Protein AF-A0A953QKD9-F1 (afdb_monomer)

pLDDT: mean 77.68, std 19.95, range [44.75, 96.69]

Secondary structure (DSSP, 8-state):
------------------SSSHHHHHHHHHHHHHHHHHHH--SHHHHHHHHHHHHHHHHHT-

Sequence (62 aa):
MRLILAALIVCVALPEAEAAGDKAKCRTRCDSNYQFCLNRSTTKGARKSCKVDRKACKTTCK

Structure (mmCIF, N/CA/C/O backbone):
data_AF-A0A953QKD9-F1
#
_entry.id   AF-A0A953QKD9-F1
#
loop_
_atom_site.group_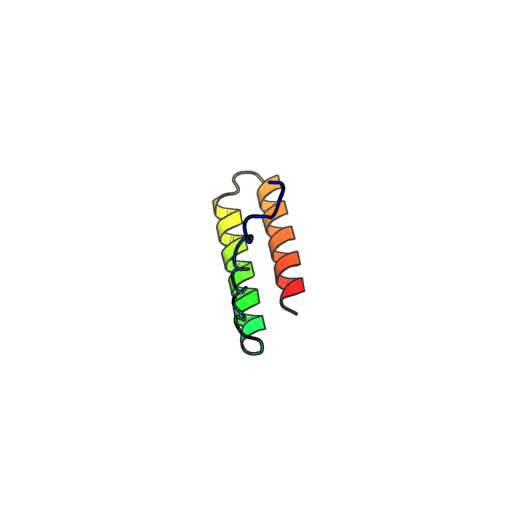PDB
_atom_site.id
_atom_site.type_symbol
_atom_site.label_atom_id
_atom_site.label_alt_id
_atom_site.label_comp_id
_atom_site.label_asym_id
_atom_site.label_entity_id
_atom_site.label_seq_id
_atom_site.pdbx_PDB_ins_code
_atom_site.Cartn_x
_atom_site.Cartn_y
_atom_site.Cartn_z
_atom_site.occupancy
_atom_site.B_iso_or_equiv
_atom_site.auth_seq_id
_atom_site.auth_comp_id
_atom_site.auth_asym_id
_atom_site.auth_atom_id
_atom_site.pdbx_PDB_model_num
ATOM 1 N N . MET A 1 1 ? -28.918 31.950 -34.678 1.00 44.75 1 MET A N 1
ATOM 2 C CA . MET A 1 1 ? -27.603 31.337 -34.962 1.00 44.75 1 MET A CA 1
ATOM 3 C C . MET A 1 1 ? -27.356 30.275 -33.906 1.00 44.75 1 MET A C 1
ATOM 5 O O . MET A 1 1 ? -27.321 30.597 -32.727 1.00 44.75 1 MET A O 1
ATOM 9 N N . ARG A 1 2 ? -27.365 29.007 -34.316 1.00 47.16 2 ARG A N 1
ATOM 10 C CA . ARG A 1 2 ? -27.295 27.819 -33.460 1.00 47.16 2 ARG A CA 1
ATOM 11 C C . ARG A 1 2 ? -25.923 27.177 -33.668 1.00 47.16 2 ARG A C 1
ATOM 13 O O . ARG A 1 2 ? -25.615 26.884 -34.815 1.00 47.16 2 ARG A O 1
ATOM 20 N N . LEU A 1 3 ? -25.245 26.873 -32.552 1.00 50.38 3 LEU A N 1
ATOM 21 C CA . LEU A 1 3 ? -24.178 25.866 -32.401 1.00 50.38 3 LEU A CA 1
ATOM 22 C C . LEU A 1 3 ? -22.838 26.305 -33.052 1.00 50.38 3 LEU A C 1
ATOM 24 O O . LEU A 1 3 ? -22.826 26.812 -34.158 1.00 50.38 3 LEU A O 1
ATOM 28 N N . ILE A 1 4 ? -21.662 26.189 -32.433 1.00 55.22 4 ILE A N 1
ATOM 29 C CA . ILE A 1 4 ? -21.060 24.951 -31.940 1.00 55.22 4 ILE A CA 1
ATOM 30 C C . ILE A 1 4 ? -19.958 25.278 -30.912 1.00 55.22 4 ILE A C 1
ATOM 32 O O . ILE A 1 4 ? -19.034 26.036 -31.181 1.00 55.22 4 ILE A O 1
ATOM 36 N N . LEU A 1 5 ? -20.122 24.659 -29.741 1.00 54.16 5 LEU A N 1
ATOM 37 C CA . LEU A 1 5 ? -19.132 24.028 -28.867 1.00 54.16 5 LEU A CA 1
ATOM 38 C C . LEU A 1 5 ? -17.758 24.686 -28.659 1.00 54.16 5 LEU A C 1
ATOM 40 O O . LEU A 1 5 ? -16.829 24.549 -29.448 1.00 54.16 5 LEU A O 1
ATOM 44 N N . ALA A 1 6 ? -17.631 25.222 -27.442 1.00 55.03 6 ALA A N 1
ATOM 45 C CA . ALA A 1 6 ? -16.466 25.107 -26.577 1.00 55.03 6 ALA A CA 1
ATOM 46 C C . ALA A 1 6 ? -15.591 23.886 -26.919 1.00 55.03 6 ALA A C 1
ATOM 48 O O . ALA A 1 6 ? -15.958 22.741 -26.643 1.00 55.03 6 ALA A O 1
ATOM 49 N N . ALA A 1 7 ? -14.427 24.156 -27.510 1.00 53.69 7 ALA A N 1
ATOM 50 C CA . ALA A 1 7 ? -13.365 23.181 -27.677 1.00 53.69 7 ALA A CA 1
ATOM 51 C C . ALA A 1 7 ? -12.836 22.820 -26.285 1.00 53.69 7 ALA A C 1
ATOM 53 O O . ALA A 1 7 ? -12.049 23.539 -25.669 1.00 53.69 7 ALA A O 1
ATOM 54 N N . LEU A 1 8 ? -13.385 21.720 -25.778 1.00 54.06 8 LEU A N 1
ATOM 55 C CA . LEU A 1 8 ? -12.989 21.042 -24.564 1.00 54.06 8 LEU A CA 1
ATOM 56 C C . LEU A 1 8 ? -11.475 20.826 -24.548 1.00 54.06 8 LEU A C 1
ATOM 58 O O . LEU A 1 8 ? -10.928 20.120 -25.387 1.00 54.06 8 LEU A O 1
ATOM 62 N N . ILE A 1 9 ? -10.858 21.428 -23.534 1.00 60.41 9 ILE A N 1
ATOM 63 C CA . ILE A 1 9 ? -9.922 20.776 -22.620 1.00 60.41 9 ILE A CA 1
ATOM 64 C C . ILE A 1 9 ? -8.885 19.924 -23.350 1.00 60.41 9 ILE A C 1
ATOM 66 O O . ILE A 1 9 ? -9.061 18.726 -23.567 1.00 60.41 9 ILE A O 1
ATOM 70 N N . VAL A 1 10 ? -7.768 20.584 -23.661 1.00 53.62 10 VAL A N 1
ATOM 71 C CA . VAL A 1 10 ? -6.462 19.966 -23.885 1.00 53.62 10 VAL A CA 1
ATOM 72 C C . VAL A 1 10 ? -6.321 18.792 -22.920 1.00 53.62 10 VAL A C 1
ATOM 74 O O . VAL A 1 10 ? -6.232 18.977 -21.705 1.00 53.62 10 VAL A O 1
ATOM 77 N N . CYS A 1 11 ? -6.369 17.582 -23.479 1.00 49.19 11 CYS A N 1
ATOM 78 C CA . CYS A 1 11 ? -6.021 16.364 -22.776 1.00 49.19 11 CYS A CA 1
ATOM 79 C C . CYS A 1 11 ? -4.617 16.570 -22.224 1.00 49.19 11 CYS A C 1
ATOM 81 O O . CYS A 1 11 ? -3.643 16.620 -22.972 1.00 49.19 11 CYS A O 1
ATOM 83 N N . VAL A 1 12 ? -4.545 16.758 -20.909 1.00 50.69 12 VAL A N 1
ATOM 84 C CA . VAL A 1 12 ? -3.303 16.753 -20.154 1.00 50.69 12 VAL A CA 1
ATOM 85 C C . VAL A 1 12 ? -2.605 15.454 -20.518 1.00 50.69 12 VAL A C 1
ATOM 87 O O . VAL A 1 12 ? -3.119 14.373 -20.223 1.00 50.69 12 VAL A O 1
ATOM 90 N N . ALA A 1 13 ? -1.479 15.579 -21.219 1.00 45.97 13 ALA A N 1
ATOM 91 C CA . ALA A 1 13 ? -0.571 14.483 -21.475 1.00 45.97 13 ALA A CA 1
ATOM 92 C C . ALA A 1 13 ? -0.330 13.775 -20.139 1.00 45.97 13 ALA A C 1
ATOM 94 O O . ALA A 1 13 ? 0.216 14.365 -19.201 1.00 45.97 13 ALA A O 1
ATOM 95 N N . LEU A 1 14 ? -0.809 12.532 -20.023 1.00 44.75 14 LEU A N 1
ATOM 96 C CA . LEU A 1 14 ? -0.347 11.659 -18.959 1.00 44.75 14 LEU A CA 1
ATOM 97 C C . LEU A 1 14 ? 1.176 11.625 -19.095 1.00 44.75 14 LEU A C 1
ATOM 99 O O . LEU A 1 14 ? 1.659 11.406 -20.206 1.00 44.75 14 LEU A O 1
ATOM 103 N N . PRO A 1 15 ? 1.937 11.867 -18.018 1.00 48.56 15 PRO A N 1
ATOM 104 C CA . PRO A 1 15 ? 3.372 11.719 -18.099 1.00 48.56 15 PRO A CA 1
ATOM 105 C C . PRO A 1 15 ? 3.657 10.276 -18.522 1.00 48.56 15 PRO A C 1
ATOM 107 O O . PRO A 1 15 ? 3.356 9.340 -17.777 1.00 48.56 15 PRO A O 1
ATOM 110 N N . GLU A 1 16 ? 4.234 10.122 -19.716 1.00 52.34 16 GLU A N 1
ATOM 111 C CA . GLU A 1 16 ? 5.029 8.970 -20.146 1.00 52.34 16 GLU A CA 1
ATOM 112 C C . GLU A 1 16 ? 6.263 8.891 -19.242 1.00 52.34 16 GLU A C 1
ATOM 114 O O . GLU A 1 16 ? 7.405 9.099 -19.648 1.00 52.34 16 GLU A O 1
ATOM 119 N N . ALA A 1 17 ? 6.022 8.674 -17.954 1.00 50.91 17 ALA A N 1
ATOM 120 C CA . ALA A 1 17 ? 7.067 8.390 -17.014 1.00 50.91 17 ALA A CA 1
ATOM 121 C C . ALA A 1 17 ? 7.409 6.914 -17.178 1.00 50.91 17 ALA A C 1
ATOM 123 O O . ALA A 1 17 ? 6.821 6.064 -16.521 1.00 50.91 17 ALA A O 1
ATOM 124 N N . GLU A 1 18 ? 8.365 6.709 -18.085 1.00 50.06 18 GLU A N 1
ATOM 125 C CA . GLU A 1 18 ? 9.464 5.775 -17.916 1.00 50.06 18 GLU A CA 1
ATOM 126 C C . GLU A 1 18 ? 9.031 4.278 -18.092 1.00 50.06 18 GLU A C 1
ATOM 128 O O . GLU A 1 18 ? 8.046 3.792 -17.543 1.00 50.06 18 GLU A O 1
ATOM 133 N N . ALA A 1 19 ? 9.718 3.500 -18.940 1.00 53.03 19 ALA A N 1
ATOM 134 C CA . ALA A 1 19 ? 9.260 2.148 -19.327 1.00 53.03 19 ALA A CA 1
ATOM 135 C C . ALA A 1 19 ? 10.283 1.020 -19.094 1.00 53.03 19 ALA A C 1
ATOM 137 O O . ALA A 1 19 ? 10.056 -0.115 -19.506 1.00 53.03 19 ALA A O 1
ATOM 138 N N . ALA A 1 20 ? 11.402 1.273 -18.408 1.00 48.22 20 ALA A N 1
ATOM 139 C CA . ALA A 1 20 ? 12.410 0.220 -18.184 1.00 48.22 20 ALA A CA 1
ATOM 140 C C . ALA A 1 20 ? 13.158 0.307 -16.841 1.00 48.22 20 ALA A C 1
ATOM 142 O O . ALA A 1 20 ? 13.517 -0.730 -16.286 1.00 48.22 20 ALA A O 1
ATOM 143 N N . GLY A 1 21 ? 13.304 1.502 -16.250 1.00 52.47 21 GLY A N 1
ATOM 144 C CA . GLY A 1 21 ? 13.710 1.686 -14.841 1.00 52.47 21 GLY A CA 1
ATOM 145 C C . GLY A 1 21 ? 12.535 1.580 -13.853 1.00 52.47 21 GLY A C 1
ATOM 146 O O . G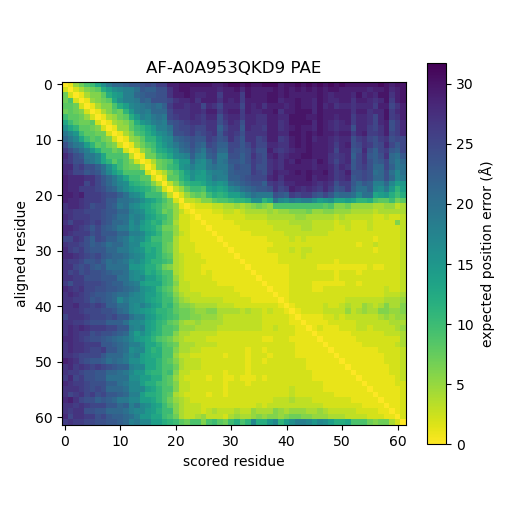LY A 1 21 ? 12.686 1.735 -12.638 1.00 52.47 21 GLY A O 1
ATOM 147 N N . ASP A 1 22 ? 11.353 1.302 -14.391 1.00 64.81 22 ASP A N 1
ATOM 148 C CA . ASP A 1 22 ? 10.072 1.686 -13.812 1.00 64.81 22 ASP A CA 1
ATOM 149 C C . ASP A 1 22 ? 9.455 0.701 -12.890 1.00 64.81 22 ASP A C 1
ATOM 151 O O . ASP A 1 22 ? 8.695 1.076 -12.014 1.00 64.81 22 ASP A O 1
ATOM 155 N N . LYS A 1 23 ? 9.802 -0.568 -13.009 1.00 76.44 23 LYS A N 1
ATOM 156 C CA . LYS A 1 23 ? 9.202 -1.573 -12.136 1.00 76.44 23 LYS A CA 1
ATOM 157 C C . LYS A 1 23 ? 9.638 -1.345 -10.694 1.00 76.44 23 LYS A C 1
ATOM 159 O O . LYS A 1 23 ? 8.822 -1.442 -9.778 1.00 76.44 23 LYS A O 1
ATOM 164 N N . ALA A 1 24 ? 10.907 -0.982 -10.493 1.00 80.94 24 ALA A N 1
ATOM 165 C CA . ALA A 1 24 ? 11.429 -0.602 -9.187 1.00 80.94 24 ALA A CA 1
ATOM 166 C C . ALA A 1 24 ? 10.799 0.711 -8.697 1.00 80.94 24 ALA A C 1
ATOM 168 O O . ALA A 1 24 ? 10.256 0.738 -7.595 1.00 80.94 24 ALA A O 1
ATOM 169 N N . LYS A 1 25 ? 10.780 1.764 -9.527 1.00 86.44 25 LYS A N 1
ATOM 170 C CA . LYS A 1 25 ? 10.170 3.061 -9.178 1.00 86.44 25 LYS A CA 1
ATOM 171 C C . LYS A 1 25 ? 8.664 2.955 -8.901 1.00 86.44 25 LYS A C 1
ATOM 173 O O . LYS A 1 25 ? 8.184 3.480 -7.900 1.00 86.44 25 LYS A O 1
ATOM 178 N N . CYS A 1 26 ? 7.934 2.198 -9.711 1.00 87.38 26 CYS A N 1
ATOM 179 C CA . CYS A 1 26 ? 6.514 1.887 -9.562 1.00 87.38 26 CYS A CA 1
ATOM 180 C C . CYS A 1 26 ? 6.262 1.117 -8.265 1.00 87.38 26 CYS A C 1
ATOM 182 O O . CYS A 1 26 ? 5.425 1.521 -7.457 1.00 87.38 26 CYS A O 1
ATOM 184 N N . ARG A 1 27 ? 7.043 0.063 -7.983 1.00 89.50 27 ARG A N 1
ATOM 185 C CA . ARG A 1 27 ? 6.944 -0.672 -6.710 1.00 89.50 27 ARG A CA 1
ATOM 186 C C . ARG A 1 27 ? 7.236 0.216 -5.501 1.00 89.50 27 ARG A C 1
ATOM 188 O O . ARG A 1 27 ? 6.531 0.079 -4.500 1.00 89.50 27 ARG A O 1
ATOM 195 N N . THR A 1 28 ? 8.220 1.110 -5.595 1.00 92.50 28 THR A N 1
ATOM 196 C CA . THR A 1 28 ? 8.528 2.105 -4.558 1.00 92.50 28 THR A CA 1
ATOM 197 C C . THR A 1 28 ? 7.356 3.058 -4.358 1.00 92.50 28 THR A C 1
ATOM 199 O O . THR A 1 28 ? 6.914 3.243 -3.228 1.00 92.50 28 THR A O 1
ATOM 202 N N . ARG A 1 29 ? 6.760 3.574 -5.438 1.00 92.19 29 ARG A N 1
ATOM 203 C CA . ARG A 1 29 ? 5.577 4.442 -5.376 1.00 92.19 29 ARG A CA 1
ATOM 204 C C . ARG A 1 29 ? 4.377 3.748 -4.731 1.00 92.19 29 ARG A C 1
ATOM 206 O O . ARG A 1 29 ? 3.706 4.355 -3.899 1.00 92.19 29 ARG A O 1
ATOM 213 N N . CYS A 1 30 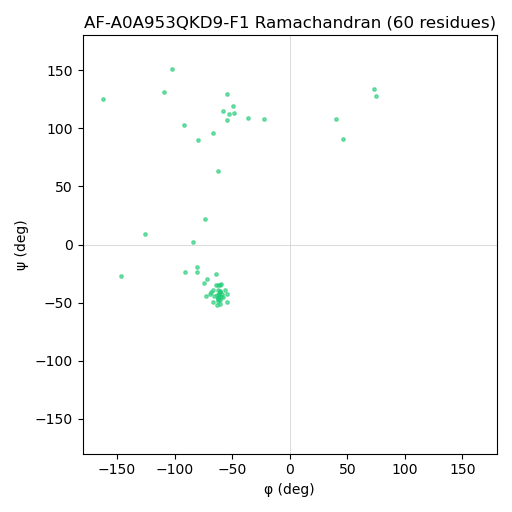? 4.140 2.471 -5.039 1.00 93.81 30 CYS A N 1
ATOM 214 C CA . CYS A 1 30 ? 3.114 1.675 -4.360 1.00 93.81 30 CYS A CA 1
ATOM 215 C C . CYS A 1 30 ? 3.377 1.544 -2.853 1.00 93.81 30 CYS A C 1
ATOM 217 O O . CYS A 1 30 ? 2.434 1.491 -2.065 1.00 93.81 30 CYS A O 1
ATOM 219 N N . ASP A 1 31 ? 4.644 1.463 -2.439 1.00 94.44 31 ASP A N 1
ATOM 220 C CA . ASP A 1 31 ? 5.001 1.402 -1.023 1.00 94.44 31 ASP A CA 1
ATOM 221 C C . ASP A 1 31 ? 4.806 2.753 -0.326 1.00 94.44 31 ASP A C 1
ATOM 223 O O . ASP A 1 31 ? 4.176 2.808 0.727 1.00 94.44 31 ASP A O 1
ATOM 227 N N . SER A 1 32 ? 5.229 3.853 -0.953 1.00 95.81 32 SER A N 1
ATOM 228 C CA . SER A 1 32 ? 4.989 5.207 -0.445 1.00 95.81 32 SER A CA 1
ATOM 229 C C . SER A 1 32 ? 3.494 5.497 -0.271 1.00 95.81 32 SER A C 1
ATOM 231 O O . SER A 1 32 ? 3.082 5.976 0.786 1.00 95.81 32 SER A O 1
ATOM 233 N N . ASN A 1 33 ? 2.662 5.138 -1.256 1.00 92.88 33 ASN A N 1
ATOM 234 C CA . ASN A 1 33 ? 1.204 5.273 -1.153 1.00 92.88 33 ASN A CA 1
ATOM 235 C C . ASN A 1 33 ? 0.622 4.416 -0.027 1.00 92.88 33 ASN A C 1
ATOM 237 O O . ASN A 1 33 ? -0.264 4.862 0.702 1.00 92.88 33 ASN A O 1
ATOM 241 N N . TYR A 1 34 ? 1.138 3.200 0.157 1.00 96.62 34 TYR A N 1
ATOM 242 C CA . TYR A 1 34 ? 0.725 2.340 1.258 1.00 96.62 34 TYR A CA 1
ATOM 243 C C . TYR A 1 34 ? 1.036 2.957 2.625 1.00 96.62 34 TYR A C 1
ATOM 245 O O . TYR A 1 34 ? 0.162 2.964 3.491 1.00 96.62 34 TYR A O 1
ATOM 253 N N . GLN A 1 35 ? 2.240 3.502 2.818 1.00 96.69 35 GLN A N 1
ATOM 254 C CA . GLN A 1 35 ? 2.623 4.164 4.071 1.00 96.69 35 GLN A CA 1
ATOM 255 C C . GLN A 1 35 ? 1.766 5.403 4.335 1.00 96.69 35 GLN A C 1
ATOM 257 O O . GLN A 1 35 ? 1.256 5.584 5.439 1.00 96.69 35 GLN A O 1
ATOM 262 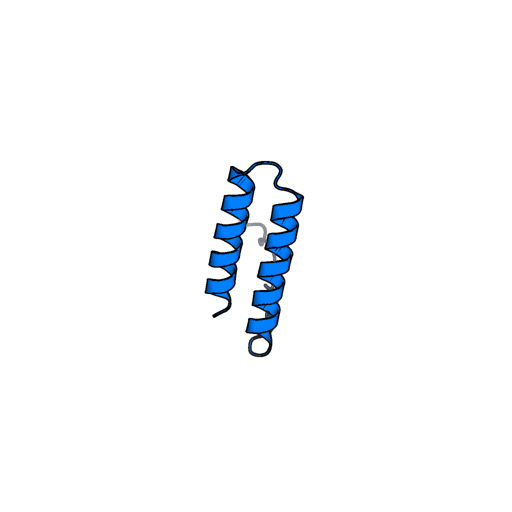N N . PHE A 1 36 ? 1.529 6.218 3.307 1.00 96.56 36 PHE A N 1
ATOM 263 C CA . PHE A 1 36 ? 0.635 7.367 3.411 1.00 96.56 36 PHE A CA 1
ATOM 264 C C . PHE A 1 36 ? -0.790 6.947 3.807 1.00 96.56 36 PHE A C 1
ATOM 266 O O . PHE A 1 36 ? -1.383 7.518 4.726 1.00 96.56 36 PHE A O 1
ATOM 273 N N . CYS A 1 37 ? -1.317 5.898 3.171 1.00 95.62 37 CYS A N 1
ATOM 274 C CA . CYS A 1 37 ? -2.620 5.331 3.497 1.00 95.62 37 CYS A CA 1
ATOM 275 C C . CYS A 1 37 ? -2.668 4.813 4.939 1.00 95.62 37 CYS A C 1
ATOM 277 O O . CYS A 1 37 ? -3.628 5.100 5.654 1.00 95.62 37 CYS A O 1
ATOM 279 N N . LEU A 1 38 ? -1.635 4.098 5.400 1.00 96.44 38 LEU A N 1
ATOM 280 C CA . LEU A 1 38 ? -1.547 3.615 6.779 1.00 96.44 38 LEU A CA 1
ATOM 281 C C . LEU A 1 38 ? -1.530 4.757 7.794 1.00 96.44 38 LEU A C 1
ATOM 283 O O . LEU A 1 38 ? -2.252 4.675 8.785 1.00 96.44 38 LEU A O 1
ATOM 287 N N . ASN A 1 39 ? -0.762 5.816 7.529 1.00 96.31 39 ASN A N 1
ATOM 288 C CA . ASN A 1 39 ? -0.669 6.978 8.412 1.00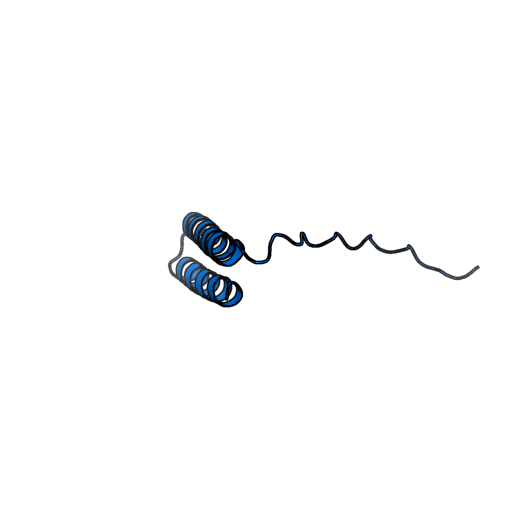 96.31 39 ASN A CA 1
ATOM 289 C C . ASN A 1 39 ? -2.007 7.716 8.538 1.00 96.31 39 ASN A C 1
ATOM 291 O O . ASN A 1 39 ? -2.343 8.197 9.617 1.00 96.31 39 ASN A O 1
ATOM 295 N N . ARG A 1 40 ? -2.804 7.764 7.464 1.00 95.12 40 ARG A N 1
ATOM 296 C CA . ARG A 1 40 ? -4.170 8.315 7.497 1.00 95.12 40 ARG A CA 1
ATOM 297 C C . ARG A 1 40 ? -5.223 7.351 8.047 1.00 95.12 40 ARG A C 1
ATOM 299 O O . ARG A 1 40 ? -6.303 7.785 8.440 1.00 95.12 40 ARG A O 1
ATOM 306 N N . SER A 1 41 ? -4.939 6.053 8.075 1.00 94.50 41 SER A N 1
ATOM 307 C CA . SER A 1 41 ? -5.909 5.020 8.439 1.00 94.50 41 SER A CA 1
ATOM 308 C C . SER A 1 41 ? -5.880 4.692 9.931 1.00 94.50 41 SER A C 1
ATOM 310 O O . SER A 1 41 ? -5.053 3.912 10.417 1.00 94.50 41 SER A O 1
ATOM 312 N N . THR A 1 42 ? -6.864 5.214 10.661 1.00 93.19 42 THR A N 1
ATOM 313 C CA . THR A 1 42 ? -7.039 4.981 12.105 1.00 93.19 42 THR A CA 1
ATOM 314 C C . THR A 1 42 ? -7.717 3.647 12.428 1.00 93.19 42 THR A C 1
ATOM 316 O O . THR A 1 42 ? -7.498 3.086 13.500 1.00 93.19 42 THR A O 1
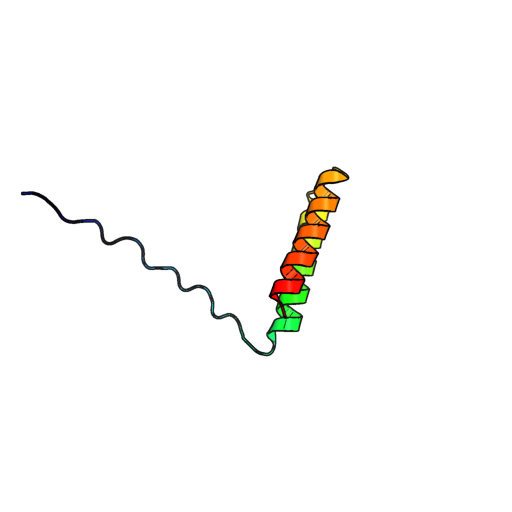ATOM 319 N N . THR A 1 43 ? -8.494 3.081 11.498 1.00 94.94 43 THR A N 1
ATOM 320 C CA . THR A 1 43 ? -9.270 1.852 11.729 1.00 94.94 43 THR A CA 1
ATOM 321 C C . THR A 1 43 ? -8.619 0.612 11.114 1.00 94.94 43 THR A C 1
ATOM 323 O O . THR A 1 43 ? -7.945 0.667 10.082 1.00 94.94 43 THR A O 1
ATOM 326 N N . LYS A 1 44 ? -8.865 -0.562 11.716 1.00 93.56 44 LYS A N 1
ATOM 327 C CA . LYS A 1 44 ? -8.396 -1.852 11.170 1.00 93.56 44 LYS A CA 1
ATOM 328 C C . LYS A 1 44 ? -8.945 -2.119 9.761 1.00 93.56 44 LYS A C 1
ATOM 330 O O . LYS A 1 44 ? -8.237 -2.708 8.948 1.00 93.56 44 LYS A O 1
ATOM 335 N N . GLY A 1 45 ? -10.176 -1.682 9.478 1.00 95.31 45 GLY A N 1
ATOM 336 C CA . GLY A 1 45 ? -10.799 -1.791 8.156 1.00 95.31 45 GLY A CA 1
ATOM 337 C C . GLY A 1 45 ? -10.049 -0.981 7.099 1.00 95.31 45 GLY A C 1
ATOM 338 O O . GLY A 1 45 ? -9.608 -1.547 6.103 1.00 95.31 45 GLY A O 1
ATOM 339 N N . ALA A 1 46 ? -9.790 0.301 7.365 1.00 91.50 46 ALA A N 1
ATOM 340 C CA . ALA A 1 46 ? -9.053 1.167 6.444 1.00 91.50 46 ALA A CA 1
ATOM 341 C C . ALA A 1 46 ? -7.624 0.655 6.181 1.00 91.50 46 ALA A C 1
ATOM 343 O O . ALA A 1 46 ? -7.185 0.576 5.036 1.00 91.50 46 ALA A O 1
ATOM 344 N N . ARG A 1 47 ? -6.931 0.160 7.218 1.00 95.06 47 ARG A N 1
ATOM 345 C CA . ARG A 1 47 ? -5.606 -0.470 7.064 1.00 95.06 47 ARG A CA 1
ATOM 346 C C 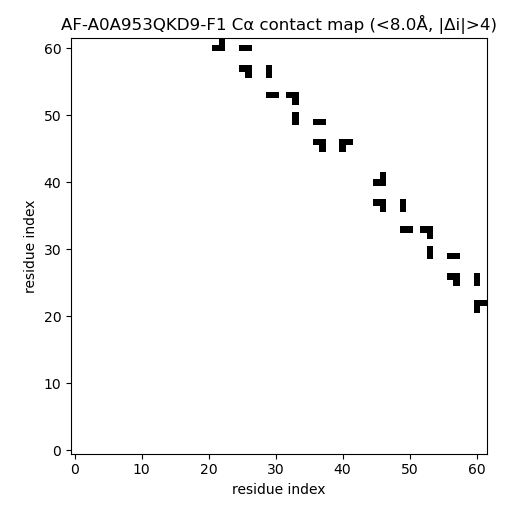. ARG A 1 47 ? -5.634 -1.726 6.187 1.00 95.06 47 ARG A C 1
ATOM 348 O O . ARG A 1 47 ? -4.664 -1.990 5.476 1.00 95.06 47 ARG A O 1
ATOM 355 N N . LYS A 1 48 ? -6.716 -2.518 6.228 1.00 96.69 48 LYS A N 1
ATOM 356 C CA . LYS A 1 48 ? -6.903 -3.648 5.300 1.00 96.69 48 LYS A CA 1
ATOM 357 C C . LYS A 1 48 ? -7.067 -3.145 3.867 1.00 96.69 48 LYS A C 1
ATOM 359 O O . LYS A 1 48 ? -6.397 -3.681 2.988 1.00 96.69 48 LYS A O 1
ATOM 364 N N . SER A 1 49 ? -7.860 -2.098 3.646 1.00 95.12 49 SER A N 1
ATOM 365 C CA . SER A 1 49 ? -8.003 -1.480 2.322 1.00 95.12 49 SER A CA 1
ATOM 366 C C . SER A 1 49 ? -6.663 -0.977 1.776 1.00 95.12 49 SER A C 1
ATOM 368 O O . SER A 1 49 ? -6.325 -1.303 0.644 1.00 95.12 49 SER A O 1
ATOM 370 N N . CYS A 1 50 ? -5.823 -0.332 2.600 1.00 95.38 50 CYS A N 1
ATOM 371 C CA . CYS A 1 50 ? -4.466 0.070 2.197 1.00 95.38 50 CYS A CA 1
ATOM 372 C C . CYS A 1 50 ? -3.615 -1.113 1.702 1.00 95.38 50 CYS A C 1
ATOM 374 O O . CYS A 1 50 ? -2.849 -0.988 0.747 1.00 95.38 50 CYS A O 1
ATOM 376 N N . LYS A 1 51 ? -3.725 -2.286 2.345 1.00 95.75 51 LYS A N 1
ATOM 377 C CA . LYS A 1 51 ? -2.989 -3.493 1.928 1.00 95.75 51 LYS A CA 1
ATOM 378 C C . LYS A 1 51 ? -3.480 -4.032 0.586 1.00 95.75 51 LYS A C 1
ATOM 380 O O . LYS A 1 51 ? -2.655 -4.464 -0.220 1.00 95.75 51 LYS A O 1
ATOM 385 N N . VAL A 1 52 ? -4.796 -4.036 0.371 1.00 96.31 52 VAL A N 1
ATOM 386 C CA . VAL A 1 52 ? -5.405 -4.455 -0.901 1.00 96.31 52 VAL A CA 1
ATOM 387 C C . VAL A 1 52 ? -4.937 -3.532 -2.024 1.00 96.31 52 VAL A C 1
ATOM 389 O O . VAL A 1 52 ? -4.445 -4.023 -3.038 1.00 96.31 52 VAL A O 1
ATOM 392 N N . ASP A 1 53 ? -4.975 -2.222 -1.791 1.00 91.56 53 ASP A N 1
ATOM 393 C CA . ASP A 1 53 ? -4.547 -1.204 -2.751 1.00 91.56 53 ASP A CA 1
ATOM 394 C C . ASP A 1 53 ? -3.063 -1.351 -3.131 1.00 91.56 53 ASP A C 1
ATOM 396 O O . ASP A 1 53 ? -2.721 -1.477 -4.307 1.00 91.56 53 ASP A O 1
ATOM 400 N N . ARG A 1 54 ? -2.173 -1.519 -2.140 1.00 94.88 54 ARG A N 1
ATOM 401 C CA . ARG A 1 54 ? -0.744 -1.808 -2.376 1.00 94.88 54 ARG A CA 1
ATOM 402 C C . ARG A 1 54 ? -0.541 -3.036 -3.264 1.00 94.88 54 ARG A C 1
ATOM 404 O O . ARG A 1 54 ? 0.348 -3.042 -4.117 1.00 94.88 54 ARG A O 1
ATOM 411 N N . LYS A 1 55 ? -1.314 -4.105 -3.040 1.00 93.69 55 LYS A N 1
ATOM 412 C CA . LYS A 1 55 ? -1.204 -5.354 -3.809 1.00 93.69 55 LYS A CA 1
ATOM 413 C C . LYS A 1 55 ? -1.682 -5.158 -5.248 1.00 93.69 55 LYS A C 1
ATOM 415 O O . LYS A 1 55 ? -1.012 -5.638 -6.163 1.00 93.69 55 LYS A O 1
ATOM 420 N N . ALA A 1 56 ? -2.787 -4.442 -5.442 1.00 92.94 56 ALA A N 1
ATOM 421 C CA . ALA A 1 56 ? -3.283 -4.078 -6.765 1.00 92.94 56 ALA A CA 1
ATOM 422 C C . ALA A 1 56 ? -2.247 -3.228 -7.516 1.00 92.94 56 ALA A C 1
ATOM 424 O O . ALA A 1 56 ? -1.805 -3.623 -8.590 1.00 92.94 56 ALA A O 1
ATOM 425 N N . CYS A 1 57 ? -1.738 -2.166 -6.885 1.00 91.25 57 CYS A N 1
ATOM 426 C CA . CYS A 1 57 ? -0.702 -1.296 -7.442 1.00 91.25 57 CYS A CA 1
ATOM 427 C C . CYS A 1 57 ? 0.542 -2.085 -7.887 1.00 91.25 57 CYS A C 1
ATOM 429 O O . CYS A 1 57 ? 0.972 -1.991 -9.034 1.00 91.25 57 CYS A O 1
ATOM 431 N N . LYS A 1 58 ? 1.079 -2.963 -7.025 1.00 91.06 58 LYS A N 1
ATOM 432 C CA . LYS A 1 58 ? 2.240 -3.804 -7.371 1.00 91.06 58 LYS A CA 1
ATOM 433 C C . LYS A 1 58 ? 1.965 -4.799 -8.500 1.00 91.06 58 LYS A C 1
ATOM 435 O O . LYS A 1 58 ? 2.913 -5.226 -9.155 1.00 91.06 58 LYS A O 1
ATOM 440 N N . THR A 1 59 ? 0.708 -5.194 -8.698 1.00 90.06 59 THR A N 1
ATOM 441 C CA . THR A 1 59 ? 0.301 -6.082 -9.797 1.00 90.06 59 THR A CA 1
ATOM 442 C C . THR A 1 59 ? 0.300 -5.343 -11.132 1.00 90.06 59 THR A C 1
ATOM 444 O O . THR A 1 59 ? 0.638 -5.950 -12.142 1.00 90.06 59 THR A O 1
ATOM 447 N N . THR A 1 60 ? -0.015 -4.049 -11.127 1.00 86.12 60 THR A N 1
ATOM 448 C CA . THR A 1 60 ? 0.067 -3.177 -12.306 1.00 86.12 60 THR A CA 1
ATOM 449 C C . THR A 1 60 ? 1.516 -2.858 -12.687 1.00 86.12 60 THR A C 1
ATOM 451 O O . THR A 1 60 ? 1.816 -2.720 -13.863 1.00 86.12 60 THR A O 1
ATOM 454 N N . CYS A 1 61 ? 2.440 -2.827 -11.720 1.00 83.25 61 CYS A N 1
ATOM 455 C CA . CYS A 1 61 ? 3.879 -2.604 -11.945 1.00 83.25 61 CYS A CA 1
ATOM 456 C C . CYS A 1 61 ? 4.645 -3.804 -12.563 1.00 83.25 61 CYS A C 1
ATOM 458 O O . CYS A 1 61 ? 5.848 -3.944 -12.310 1.00 83.25 61 CYS A O 1
ATOM 460 N N . LYS A 1 62 ? 3.962 -4.732 -13.246 1.00 68.69 62 LYS A N 1
ATOM 461 C CA . LYS A 1 62 ? 4.546 -5.986 -13.758 1.00 68.69 62 LYS A CA 1
ATOM 462 C C . LYS A 1 62 ? 5.452 -5.790 -14.966 1.00 68.69 62 LYS A C 1
ATOM 464 O O . LYS A 1 62 ? 5.200 -4.910 -15.805 1.00 68.69 62 LYS A O 1
#

Mean predicted aligned error: 12.71 Å

Foldseek 3Di:
DDDDDDPDDDPDPDPPPDDPVQLVVQLVVLVVQLVVQVVVDPDPVSNVVSVVSSVVSNVVSD

Radius of gyration: 18.52 Å; Cα contacts (8 Å, |Δi|>4): 25; chains: 1; bounding box: 41×37×47 Å

Solvent-accessible surface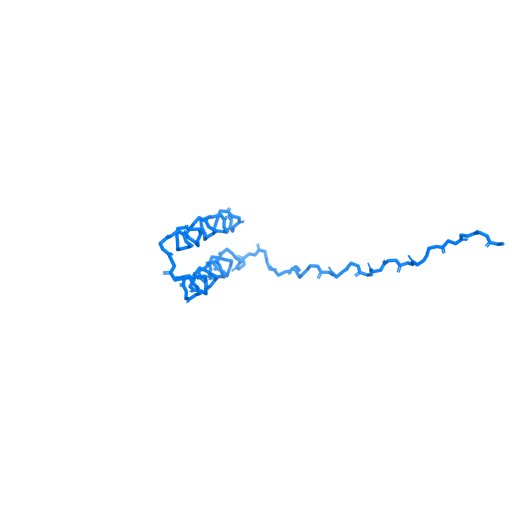 area (backbone atoms only — not comparable to full-atom values): 3826 Å² total; per-residue (Å²): 140,80,88,82,77,85,83,75,71,82,76,75,75,73,79,86,72,64,89,79,77,30,48,63,53,44,41,49,50,28,48,54,52,28,53,54,42,43,76,72,33,90,46,76,66,51,41,50,51,29,52,53,50,31,52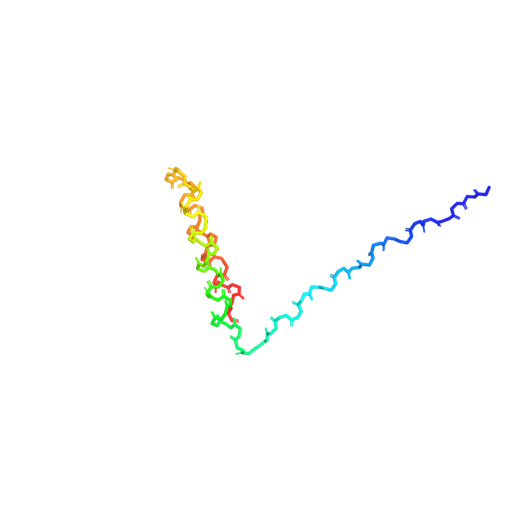,52,46,46,60,71,39,109